Protein AF-A0A1Q3WSX6-F1 (afdb_monomer_lite)

Secondary structure (DSSP, 8-state):
--PPPEEEEEEE-SSEEEEEEEEEE-TTSPEEEEEEEEES-HHHHHHHHHHS-TTEEEEEE--SSSBPPPGGG-

Radius of gyration: 13.61 Å; chains: 1; bounding box: 33×24×36 Å

Sequence (74 aa):
MNQSIIYYGVDVSKEHLHISYPMGTDAKEQPQWSYQTLPNELDQLEQWVVQLPPNSHLIFEHTGTYSARLAWVL

Foldseek 3Di:
DPDDAWEWEWFADPFKIKIKTFPAADPVRHTDMDIDIFTLADVRVVVVVVPDDPRYDYDYDPPVNRDDDRPVVD

pLDDT: mean 88.72, std 10.77, range [45.22, 96.69]

Structure (mmCIF, N/CA/C/O backbone):
data_AF-A0A1Q3WSX6-F1
#
_entry.id   AF-A0A1Q3WSX6-F1
#
loop_
_atom_site.group_PDB
_atom_site.id
_atom_site.type_symbol
_atom_site.label_atom_id
_atom_site.label_alt_id
_atom_site.label_comp_id
_atom_site.label_asym_id
_atom_site.label_entity_id
_atom_site.label_seq_id
_atom_site.pdbx_PDB_ins_code
_atom_site.Cartn_x
_atom_site.Cartn_y
_atom_site.Cartn_z
_atom_site.occupancy
_atom_site.B_iso_or_equiv
_atom_site.auth_seq_id
_atom_site.auth_comp_id
_atom_site.auth_asym_id
_atom_site.auth_atom_id
_atom_site.pdbx_PDB_model_num
ATOM 1 N N . MET A 1 1 ? 8.367 -14.740 -22.733 1.00 45.22 1 MET A N 1
ATOM 2 C CA . MET A 1 1 ? 8.658 -13.317 -22.459 1.00 45.22 1 MET A CA 1
ATOM 3 C C . MET A 1 1 ? 8.759 -13.180 -20.951 1.00 45.22 1 MET A C 1
ATOM 5 O O . MET A 1 1 ? 7.812 -13.578 -20.289 1.00 45.22 1 MET A O 1
ATOM 9 N N . ASN A 1 2 ? 9.894 -12.735 -20.408 1.00 54.09 2 ASN A N 1
ATOM 10 C CA . ASN A 1 2 ? 9.996 -12.443 -18.974 1.00 54.09 2 ASN A CA 1
ATOM 11 C C . ASN A 1 2 ? 9.147 -11.196 -18.713 1.00 54.09 2 ASN A C 1
ATOM 13 O O . ASN A 1 2 ? 9.479 -10.127 -19.220 1.00 54.09 2 ASN A O 1
ATOM 17 N N . GLN A 1 3 ? 8.023 -11.338 -18.015 1.00 61.75 3 GLN A N 1
ATOM 18 C CA . GLN A 1 3 ? 7.259 -10.180 -17.560 1.00 61.75 3 GLN A CA 1
ATOM 19 C C . GLN A 1 3 ? 8.035 -9.526 -16.415 1.00 61.75 3 GLN A C 1
ATOM 21 O O . GLN A 1 3 ? 8.415 -10.203 -15.462 1.00 61.75 3 GLN A O 1
ATOM 26 N N . SER A 1 4 ? 8.304 -8.227 -16.525 1.00 83.25 4 SER A N 1
ATOM 27 C CA . SER A 1 4 ? 8.961 -7.459 -15.464 1.00 83.25 4 SER A CA 1
ATOM 28 C C . SER A 1 4 ? 8.064 -7.434 -14.231 1.00 83.25 4 SER A C 1
ATOM 30 O O . SER A 1 4 ? 6.902 -7.070 -14.348 1.00 83.25 4 SER A O 1
ATOM 32 N N . ILE A 1 5 ? 8.568 -7.825 -13.064 1.00 90.06 5 ILE A N 1
ATOM 33 C CA . ILE A 1 5 ? 7.795 -7.798 -11.814 1.00 90.06 5 ILE A CA 1
ATOM 34 C C . ILE A 1 5 ? 7.540 -6.341 -11.403 1.00 90.06 5 ILE A C 1
ATOM 36 O O . ILE A 1 5 ? 8.458 -5.521 -11.462 1.00 90.06 5 ILE A O 1
ATOM 40 N N . ILE A 1 6 ? 6.314 -6.025 -10.976 1.00 91.75 6 ILE A N 1
ATOM 41 C CA . ILE A 1 6 ? 5.961 -4.711 -10.422 1.00 91.75 6 ILE A CA 1
ATOM 42 C C . ILE A 1 6 ? 5.889 -4.841 -8.904 1.00 91.75 6 ILE A C 1
ATOM 44 O O . ILE A 1 6 ? 5.107 -5.636 -8.386 1.00 91.75 6 ILE A O 1
ATOM 48 N N . TYR A 1 7 ? 6.698 -4.064 -8.192 1.00 93.56 7 TYR A N 1
ATOM 49 C CA . TYR A 1 7 ? 6.702 -4.052 -6.732 1.00 93.56 7 TYR A CA 1
ATOM 50 C C . TYR A 1 7 ? 5.860 -2.897 -6.197 1.00 93.56 7 TYR A C 1
ATOM 52 O O . TYR A 1 7 ? 6.028 -1.756 -6.624 1.00 93.56 7 TYR A O 1
ATOM 60 N N . TYR A 1 8 ? 4.995 -3.208 -5.237 1.00 95.81 8 TYR A N 1
ATOM 61 C CA . TYR A 1 8 ? 4.176 -2.249 -4.508 1.00 95.81 8 TYR A CA 1
ATOM 62 C C . TYR A 1 8 ? 4.632 -2.226 -3.051 1.00 95.81 8 TYR A C 1
ATOM 64 O O . TYR A 1 8 ? 4.544 -3.249 -2.372 1.00 95.81 8 TYR A O 1
ATOM 72 N N . GLY A 1 9 ? 5.109 -1.080 -2.572 1.00 94.94 9 GLY A N 1
ATOM 73 C CA . GLY A 1 9 ? 5.289 -0.831 -1.142 1.00 94.94 9 GLY A CA 1
ATOM 74 C C . GLY A 1 9 ? 3.956 -0.405 -0.540 1.00 94.94 9 GLY A C 1
ATOM 75 O O . GLY A 1 9 ? 3.306 0.484 -1.092 1.00 94.94 9 GLY A O 1
ATOM 76 N N . VAL A 1 10 ? 3.526 -1.061 0.537 1.00 94.69 10 VAL A N 1
ATOM 77 C CA . VAL A 1 10 ? 2.217 -0.847 1.159 1.00 94.69 10 VAL A CA 1
ATOM 78 C C . VAL A 1 10 ? 2.375 -0.628 2.659 1.00 94.69 10 VAL A C 1
ATOM 80 O O . VAL A 1 10 ? 2.712 -1.549 3.398 1.00 94.69 10 VAL A O 1
ATOM 83 N N . ASP A 1 11 ? 2.053 0.576 3.109 1.00 93.81 11 ASP A N 1
ATOM 84 C CA . ASP A 1 11 ? 1.918 0.929 4.520 1.00 93.81 11 ASP A CA 1
ATOM 85 C C . ASP A 1 11 ? 0.435 0.866 4.915 1.00 93.81 11 ASP A C 1
ATOM 87 O O . ASP A 1 11 ? -0.422 1.464 4.258 1.00 93.81 11 ASP A O 1
ATOM 91 N N . VAL A 1 12 ? 0.110 0.152 5.998 1.00 92.69 12 VAL A N 1
ATOM 92 C CA . VAL A 1 12 ? -1.283 -0.053 6.436 1.00 92.69 12 VAL A CA 1
ATOM 93 C C . VAL A 1 12 ? -1.581 0.756 7.696 1.00 92.69 12 VAL A C 1
ATOM 95 O O . VAL A 1 12 ? -1.091 0.463 8.790 1.00 92.69 12 VAL A O 1
ATOM 98 N N . SER A 1 13 ? -2.433 1.768 7.560 1.00 91.81 13 SER A N 1
ATOM 99 C CA . SER A 1 13 ? -3.038 2.481 8.685 1.00 91.81 13 SER A CA 1
ATOM 100 C C . SER A 1 13 ? -4.407 1.889 9.035 1.00 91.81 13 SER A C 1
ATOM 102 O O . SER A 1 13 ? -4.946 1.033 8.331 1.00 91.81 13 SER A O 1
ATOM 104 N N . LYS A 1 14 ? -5.003 2.357 10.137 1.00 90.00 14 LYS A N 1
ATOM 105 C CA . LYS A 1 14 ? -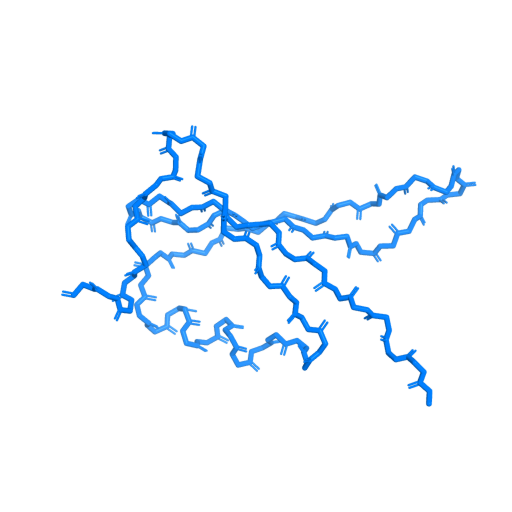6.352 1.927 10.526 1.00 90.00 14 LYS A CA 1
ATOM 106 C C . LYS A 1 14 ? -7.392 2.246 9.446 1.00 90.00 14 LYS A C 1
ATOM 108 O O . LYS A 1 14 ? -8.281 1.437 9.228 1.00 90.00 14 LY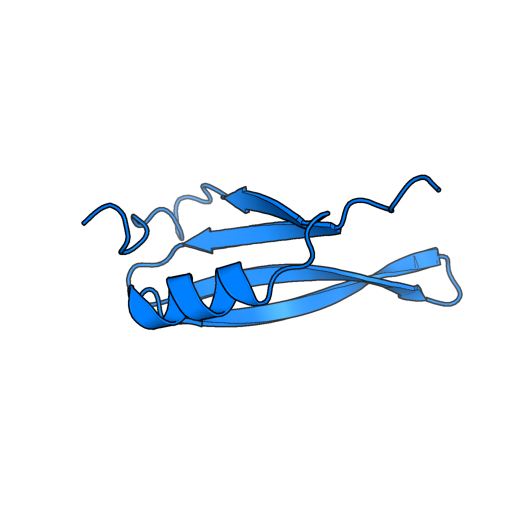S A O 1
ATOM 113 N N . GLU A 1 15 ? -7.286 3.406 8.806 1.00 93.56 15 GLU A N 1
ATOM 114 C CA . GLU A 1 15 ? -8.318 3.931 7.900 1.00 93.56 15 GLU A CA 1
ATOM 115 C C . GLU A 1 15 ? -7.947 3.773 6.423 1.00 93.56 15 GLU A C 1
ATOM 117 O O . GLU A 1 15 ? -8.823 3.682 5.572 1.00 93.56 15 GLU A O 1
ATOM 122 N N . HIS A 1 16 ? -6.652 3.720 6.111 1.00 94.88 16 HIS A N 1
ATOM 123 C CA . HIS A 1 16 ? -6.142 3.767 4.743 1.00 94.88 16 HIS A CA 1
ATOM 124 C C . HIS A 1 16 ? -4.898 2.894 4.540 1.00 94.88 16 HIS A C 1
ATOM 126 O O . HIS A 1 16 ? -4.087 2.727 5.452 1.00 94.88 16 HIS A O 1
ATOM 132 N N . LEU A 1 17 ? -4.708 2.419 3.314 1.00 95.00 17 LEU A N 1
ATOM 133 C CA . LEU A 1 17 ? -3.449 1.919 2.781 1.00 95.00 17 LEU A CA 1
ATOM 134 C C . LEU A 1 17 ? -2.756 3.048 2.014 1.00 95.00 17 LEU A C 1
ATOM 136 O O . LEU A 1 17 ? -3.381 3.713 1.184 1.00 95.00 17 LEU A O 1
ATOM 140 N N . HIS A 1 18 ? -1.460 3.216 2.254 1.00 94.44 18 HIS A N 1
ATOM 141 C CA . HIS A 1 18 ? -0.579 4.077 1.475 1.00 94.44 18 HIS A CA 1
ATOM 142 C C . HIS A 1 18 ? 0.288 3.196 0.585 1.00 94.44 18 HIS A C 1
ATOM 144 O O . HIS A 1 18 ? 1.030 2.349 1.074 1.00 94.44 18 HIS A O 1
ATOM 150 N N . ILE A 1 19 ? 0.159 3.365 -0.727 1.00 95.38 19 ILE A N 1
ATOM 151 C CA . ILE A 1 19 ? 0.749 2.474 -1.721 1.00 95.38 19 ILE A CA 1
ATOM 152 C C . ILE A 1 19 ? 1.696 3.279 -2.605 1.00 95.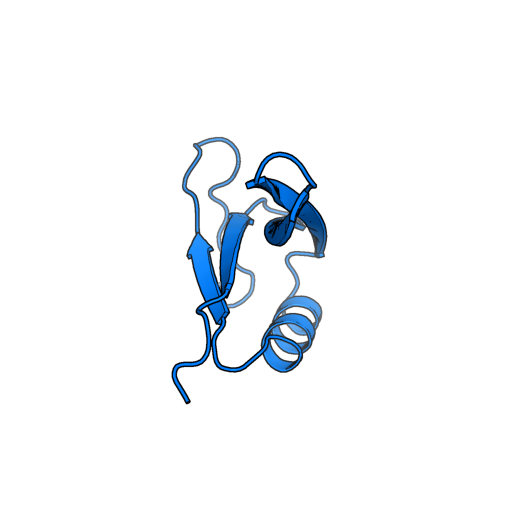38 19 ILE A C 1
ATOM 154 O O . ILE A 1 19 ? 1.331 4.346 -3.102 1.00 95.38 19 ILE A O 1
ATOM 158 N N . SER A 1 20 ? 2.894 2.752 -2.845 1.00 95.94 20 SER A N 1
ATOM 159 C CA . SER A 1 20 ? 3.850 3.313 -3.800 1.00 95.94 20 SER A CA 1
ATOM 160 C C . SER A 1 20 ? 4.395 2.245 -4.743 1.00 95.94 20 SER A C 1
ATOM 162 O O . SER A 1 20 ? 4.586 1.097 -4.347 1.00 95.94 20 SER A O 1
ATOM 164 N N . TYR A 1 21 ? 4.609 2.599 -6.009 1.00 94.62 21 TYR A N 1
ATOM 165 C CA . TYR A 1 21 ? 5.127 1.672 -7.022 1.00 94.62 21 TYR A CA 1
ATOM 166 C C . TYR A 1 21 ? 5.832 2.414 -8.167 1.00 94.62 21 TYR A C 1
ATOM 168 O O . TYR A 1 21 ? 5.492 3.567 -8.456 1.00 94.62 21 TYR A O 1
ATOM 176 N N . PRO A 1 22 ? 6.816 1.787 -8.834 1.00 92.50 22 PRO A N 1
ATOM 177 C CA . PRO A 1 22 ? 7.516 2.401 -9.953 1.00 92.50 22 PRO A CA 1
ATOM 178 C C . PRO A 1 22 ? 6.667 2.366 -11.234 1.00 92.50 22 PRO A C 1
ATOM 180 O O . PRO A 1 22 ? 6.071 1.346 -11.571 1.00 92.50 22 PRO A O 1
ATOM 183 N N . MET A 1 23 ? 6.663 3.469 -11.985 1.00 90.81 23 MET A N 1
ATOM 184 C CA . MET A 1 23 ? 5.983 3.604 -13.288 1.00 90.81 23 MET A CA 1
ATOM 185 C C . MET A 1 23 ? 6.943 3.592 -14.484 1.00 90.81 23 MET A C 1
ATOM 187 O O . MET A 1 23 ? 6.512 3.579 -15.635 1.00 90.81 23 MET A O 1
ATOM 191 N N . GLY A 1 24 ? 8.249 3.613 -14.223 1.00 89.69 24 GLY A N 1
ATOM 192 C CA . GLY A 1 24 ? 9.293 3.666 -15.239 1.00 89.69 24 GLY A CA 1
ATOM 193 C C . GLY A 1 24 ? 10.517 4.415 -14.731 1.00 89.69 24 GLY A C 1
ATOM 194 O O . GLY A 1 24 ? 10.675 4.615 -13.526 1.00 89.69 24 GLY A O 1
ATOM 195 N N . THR A 1 25 ? 11.370 4.846 -15.655 1.00 91.94 25 THR A N 1
ATOM 196 C CA . THR A 1 25 ? 12.543 5.671 -15.359 1.00 91.94 25 THR A CA 1
ATOM 197 C C . THR A 1 25 ? 12.520 6.961 -16.165 1.00 91.94 25 THR A C 1
ATOM 199 O O . THR A 1 25 ? 11.989 6.999 -17.275 1.00 91.94 25 THR A O 1
ATOM 202 N N . ASP A 1 26 ? 13.102 8.023 -15.620 1.00 91.12 26 ASP A N 1
ATOM 203 C CA . ASP A 1 26 ? 13.310 9.263 -16.365 1.00 91.12 26 ASP A CA 1
ATOM 204 C C . ASP A 1 26 ? 14.514 9.177 -17.327 1.00 91.12 26 ASP A C 1
ATOM 206 O O . ASP A 1 26 ? 15.169 8.141 -17.463 1.00 91.12 26 ASP A O 1
ATOM 210 N N . ALA A 1 27 ? 14.829 10.290 -18.000 1.00 94.12 27 ALA A N 1
ATOM 211 C CA . ALA A 1 27 ? 15.955 10.389 -18.935 1.00 94.12 27 ALA A CA 1
ATOM 212 C C . ALA A 1 27 ? 17.343 10.215 -18.279 1.00 94.12 27 ALA A C 1
ATOM 214 O O . ALA A 1 27 ? 18.346 10.151 -18.987 1.00 94.12 27 ALA A O 1
ATOM 215 N N . LYS A 1 28 ? 17.413 10.176 -16.944 1.00 95.12 28 LYS A N 1
ATOM 216 C CA . LYS A 1 28 ? 18.625 9.927 -16.155 1.00 95.12 28 LY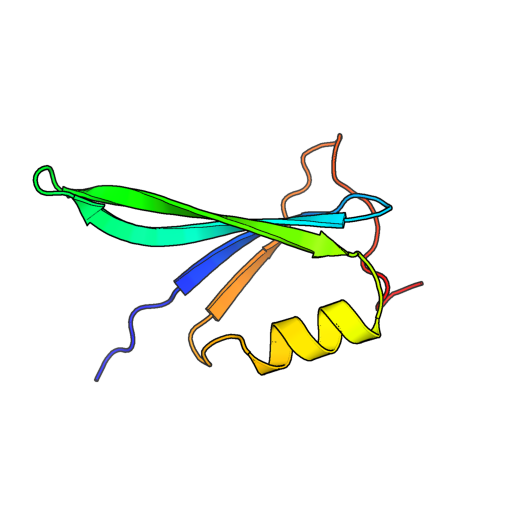S A CA 1
ATOM 217 C C . LYS A 1 28 ? 18.603 8.543 -15.500 1.00 95.12 28 LYS A C 1
ATOM 219 O O . LYS A 1 28 ? 19.378 8.310 -14.576 1.00 95.12 28 LYS A O 1
ATOM 224 N N . GLU A 1 29 ? 17.714 7.660 -15.954 1.00 92.19 29 GLU A N 1
ATOM 225 C CA . GLU A 1 29 ? 17.526 6.306 -15.428 1.00 92.19 29 GLU A CA 1
ATOM 226 C C . GLU A 1 29 ? 17.090 6.268 -13.949 1.00 92.19 29 GLU A C 1
ATOM 228 O O . GLU A 1 29 ? 17.232 5.244 -13.281 1.00 92.19 29 GLU A O 1
ATOM 233 N N . GLN A 1 30 ? 16.521 7.358 -13.415 1.00 90.44 30 GLN A N 1
ATOM 234 C CA . GLN A 1 30 ? 15.992 7.365 -12.049 1.00 90.44 30 GLN A CA 1
ATOM 235 C C . GLN A 1 30 ? 14.557 6.832 -12.014 1.00 90.44 30 GLN A C 1
ATOM 237 O O . GLN A 1 30 ? 13.756 7.223 -12.870 1.00 90.44 30 GLN A O 1
ATOM 242 N N . PRO A 1 31 ? 14.190 5.992 -11.026 1.00 89.50 31 PRO A N 1
ATOM 243 C CA . PRO A 1 31 ? 12.829 5.487 -10.900 1.00 89.50 31 PRO A CA 1
ATOM 244 C C . PRO A 1 31 ? 11.823 6.620 -10.694 1.00 89.50 31 PRO A C 1
ATOM 246 O O . PRO A 1 31 ? 11.989 7.466 -9.815 1.00 89.50 31 PRO A O 1
ATOM 249 N N . GLN A 1 32 ? 10.755 6.606 -11.483 1.00 93.44 32 GLN A N 1
ATOM 250 C CA . GLN A 1 32 ? 9.595 7.467 -11.296 1.00 93.44 32 GLN A CA 1
ATOM 251 C C . GLN A 1 32 ? 8.554 6.716 -10.471 1.00 93.44 32 GLN A C 1
ATOM 253 O O . GLN A 1 32 ? 8.152 5.609 -10.834 1.00 93.44 32 GLN A O 1
ATOM 258 N N . TRP A 1 33 ? 8.123 7.324 -9.370 1.00 93.88 33 TRP A N 1
ATOM 259 C CA . TRP A 1 33 ? 7.214 6.708 -8.409 1.00 93.88 33 TRP A CA 1
ATOM 260 C C . TRP A 1 33 ? 5.793 7.235 -8.572 1.00 93.88 33 TRP A C 1
ATOM 262 O O . TRP A 1 33 ? 5.572 8.436 -8.727 1.00 93.88 33 TRP A O 1
ATOM 272 N N . SER A 1 34 ? 4.832 6.322 -8.508 1.00 95.50 34 SER A N 1
ATOM 273 C CA . SER A 1 34 ? 3.419 6.622 -8.315 1.00 95.50 34 SER A CA 1
ATOM 274 C C . SER A 1 34 ? 3.053 6.402 -6.854 1.00 95.50 34 SER A C 1
ATOM 276 O O . SER A 1 34 ? 3.612 5.519 -6.198 1.00 95.50 34 SER A O 1
ATOM 278 N N . TYR A 1 35 ? 2.099 7.193 -6.368 1.00 95.62 35 TYR A N 1
ATOM 279 C CA . TYR A 1 35 ? 1.570 7.119 -5.012 1.00 95.62 35 TYR A CA 1
ATOM 280 C C . TYR A 1 35 ? 0.048 7.068 -5.060 1.00 95.62 35 TYR A C 1
ATOM 282 O O . TYR A 1 35 ? -0.590 7.825 -5.792 1.00 95.62 35 TYR A O 1
ATOM 290 N N . GLN A 1 36 ? -0.530 6.184 -4.258 1.00 95.69 36 GLN A N 1
ATOM 291 C CA . GLN A 1 36 ? -1.965 5.970 -4.161 1.00 95.69 36 GLN A CA 1
ATOM 292 C C . GLN A 1 36 ? -2.367 5.804 -2.696 1.00 95.69 36 GLN A C 1
ATOM 294 O O . GLN A 1 36 ? -1.649 5.190 -1.909 1.00 95.69 36 GLN A O 1
ATOM 299 N N . THR A 1 37 ? -3.552 6.307 -2.358 1.00 96.44 37 THR A N 1
ATOM 300 C CA . THR A 1 37 ? -4.215 6.034 -1.082 1.00 96.44 37 THR A CA 1
ATOM 301 C C . THR A 1 37 ? -5.504 5.270 -1.357 1.00 96.44 37 THR A C 1
ATOM 303 O O . THR A 1 37 ? -6.249 5.628 -2.269 1.00 96.44 37 THR A O 1
ATOM 306 N N . LEU A 1 38 ? -5.763 4.225 -0.578 1.00 96.50 38 LEU A N 1
ATOM 307 C CA . LEU A 1 38 ? -6.966 3.395 -0.659 1.00 96.50 38 LEU A CA 1
ATOM 308 C C . LEU A 1 38 ? -7.579 3.268 0.744 1.00 96.50 38 LEU A C 1
ATOM 310 O O . LEU A 1 38 ? -6.811 3.103 1.690 1.00 96.50 38 LEU A O 1
ATOM 314 N N . PRO A 1 39 ? -8.908 3.320 0.931 1.00 96.69 39 PRO A N 1
ATOM 315 C CA . PRO A 1 39 ? -9.513 2.983 2.220 1.00 96.69 39 PRO A CA 1
ATOM 316 C C . PRO A 1 39 ? -9.167 1.550 2.662 1.00 96.69 39 PRO A C 1
ATOM 318 O O . PRO A 1 39 ? -9.119 0.634 1.841 1.00 96.69 39 PRO A O 1
ATOM 321 N N . ASN A 1 40 ? -8.940 1.342 3.963 1.00 94.94 40 ASN A N 1
ATOM 322 C CA . ASN A 1 40 ? -8.750 0.012 4.556 1.00 94.94 40 ASN A CA 1
ATOM 323 C C . ASN A 1 40 ? -10.114 -0.647 4.826 1.00 94.94 40 ASN A C 1
ATOM 325 O O . ASN A 1 40 ? -10.487 -0.899 5.970 1.00 94.94 40 ASN A O 1
ATOM 329 N N . GLU A 1 41 ? -10.870 -0.881 3.756 1.00 96.00 41 GLU A N 1
ATOM 330 C CA . GLU A 1 41 ? -12.214 -1.464 3.769 1.00 96.00 41 GLU A CA 1
ATOM 331 C C . GLU A 1 41 ? -12.256 -2.682 2.840 1.00 96.00 41 GLU A C 1
ATOM 333 O O . GLU A 1 41 ? -11.579 -2.714 1.812 1.00 96.00 41 GLU A O 1
ATOM 338 N N . LEU A 1 42 ? -13.019 -3.712 3.215 1.00 93.62 42 LEU A N 1
ATOM 339 C CA . LEU A 1 42 ? -12.997 -5.018 2.547 1.00 93.62 42 LEU A CA 1
ATOM 340 C C . LEU A 1 42 ? -13.282 -4.926 1.038 1.00 93.62 42 LEU A C 1
ATOM 342 O O . LEU A 1 42 ? -12.532 -5.472 0.234 1.00 93.62 42 LEU A O 1
ATOM 346 N N . ASP A 1 43 ? -14.339 -4.214 0.660 1.00 95.56 43 ASP A N 1
ATOM 347 C CA . ASP A 1 43 ? -14.770 -4.027 -0.726 1.00 95.56 43 ASP A CA 1
ATOM 348 C C . ASP A 1 43 ? -13.737 -3.247 -1.553 1.00 95.56 43 ASP A C 1
ATOM 350 O O . ASP A 1 43 ? -13.456 -3.607 -2.697 1.00 95.56 43 ASP A O 1
ATOM 354 N N . GLN A 1 44 ? -13.122 -2.218 -0.964 1.00 96.00 44 GLN A N 1
ATOM 355 C CA . GLN A 1 44 ? -12.071 -1.433 -1.613 1.00 96.00 44 GLN A CA 1
ATOM 356 C C . GLN A 1 44 ? -10.807 -2.270 -1.837 1.00 96.00 44 GLN A C 1
ATOM 358 O O . GLN A 1 44 ? -10.208 -2.216 -2.915 1.00 96.00 44 GLN A O 1
ATOM 363 N N . LEU A 1 45 ? -10.422 -3.088 -0.852 1.00 94.56 45 LEU A N 1
ATOM 364 C CA . LEU A 1 45 ? -9.288 -4.006 -0.962 1.00 94.56 45 LEU A CA 1
ATOM 365 C C . LEU A 1 45 ? -9.521 -5.078 -2.034 1.00 94.56 45 LEU A C 1
ATOM 367 O O . LEU A 1 45 ? -8.620 -5.358 -2.827 1.00 94.56 45 LEU A O 1
ATOM 371 N N . GLU A 1 46 ? -10.720 -5.660 -2.093 1.00 94.25 46 GLU A N 1
ATOM 372 C CA . GLU A 1 46 ? -11.084 -6.648 -3.114 1.00 94.25 46 GLU A CA 1
ATOM 373 C C . GLU A 1 46 ? -11.053 -6.048 -4.523 1.00 94.25 46 GLU A C 1
ATOM 375 O O . GLU A 1 46 ? -10.445 -6.623 -5.429 1.00 94.25 46 GLU A O 1
ATOM 380 N N . GLN A 1 47 ? -11.646 -4.865 -4.707 1.00 95.62 47 GLN A N 1
ATOM 381 C CA . GLN A 1 47 ? -11.612 -4.163 -5.991 1.00 95.62 47 GLN A CA 1
ATOM 382 C C . GLN A 1 47 ? -10.183 -3.836 -6.421 1.00 95.62 47 GLN A C 1
ATOM 384 O O . GLN A 1 47 ? -9.841 -4.016 -7.591 1.00 95.62 47 GLN A O 1
ATOM 389 N N . TRP A 1 48 ? -9.345 -3.388 -5.485 1.00 95.38 48 TRP A N 1
ATOM 390 C CA . TRP A 1 48 ? -7.956 -3.059 -5.771 1.00 95.38 48 TRP A CA 1
ATOM 391 C C . TRP A 1 48 ? -7.159 -4.285 -6.225 1.00 95.38 48 TRP A C 1
ATOM 393 O O . TRP A 1 48 ? -6.513 -4.230 -7.269 1.00 95.38 48 TRP A O 1
ATOM 403 N N . VAL A 1 49 ? -7.251 -5.414 -5.514 1.00 93.12 49 VAL A N 1
ATOM 404 C CA . VAL A 1 49 ? -6.496 -6.626 -5.875 1.00 93.12 49 VAL A CA 1
ATOM 405 C C . VAL A 1 49 ? -6.909 -7.197 -7.225 1.00 93.12 49 VAL A C 1
ATOM 407 O O . VAL A 1 49 ? -6.045 -7.648 -7.973 1.00 93.12 49 VAL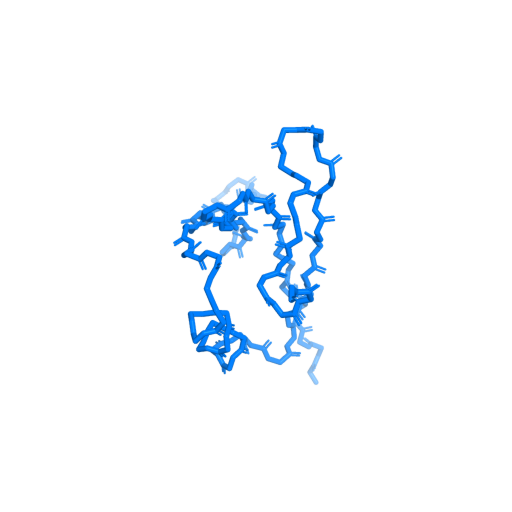 A O 1
ATOM 410 N N . VAL A 1 50 ? -8.193 -7.136 -7.585 1.00 95.56 50 VAL A N 1
ATOM 411 C CA . VAL A 1 50 ? -8.663 -7.593 -8.905 1.00 95.56 50 VAL A CA 1
ATOM 412 C C . VAL A 1 50 ? -8.102 -6.733 -10.047 1.00 95.56 50 VAL A C 1
ATOM 414 O O . VAL A 1 50 ? -7.961 -7.218 -11.169 1.00 95.56 50 VAL A O 1
ATOM 417 N N . GLN A 1 51 ? -7.759 -5.471 -9.778 1.00 94.19 51 GLN A N 1
ATOM 418 C CA . GLN A 1 51 ? -7.166 -4.560 -10.762 1.00 94.19 51 GLN A CA 1
ATOM 419 C C . GLN A 1 51 ? -5.640 -4.688 -10.869 1.00 94.19 51 GLN A C 1
ATOM 421 O O . GLN A 1 51 ? -5.055 -4.152 -11.815 1.00 94.19 51 GLN A O 1
ATOM 426 N N . LEU A 1 52 ? -4.981 -5.378 -9.931 1.00 93.69 52 LEU A N 1
ATOM 427 C CA . LEU A 1 52 ? -3.533 -5.539 -9.967 1.00 93.69 52 LEU A CA 1
ATOM 428 C C . LEU A 1 52 ? -3.108 -6.440 -11.137 1.00 93.69 52 LEU A C 1
ATOM 430 O O . LEU A 1 52 ? -3.674 -7.518 -11.339 1.00 93.69 52 LEU A O 1
ATOM 434 N N . PRO A 1 53 ? -2.069 -6.051 -11.897 1.00 92.62 53 PRO A N 1
ATOM 435 C CA . PRO A 1 53 ? -1.474 -6.924 -12.899 1.00 92.62 53 PRO A CA 1
ATOM 436 C C . PRO A 1 53 ? -1.016 -8.269 -12.296 1.00 92.62 53 PRO A C 1
ATOM 438 O O . PRO A 1 53 ? -0.523 -8.285 -11.166 1.00 92.62 53 PRO A O 1
ATOM 441 N N . PRO A 1 54 ? -1.076 -9.394 -13.033 1.00 91.06 54 PRO A N 1
ATOM 442 C CA . PRO A 1 54 ? -0.688 -10.716 -12.512 1.00 91.06 54 PRO A CA 1
ATOM 443 C C . PRO A 1 54 ? 0.766 -10.831 -12.021 1.00 91.06 54 PRO A C 1
ATOM 445 O O . PRO A 1 54 ? 1.098 -11.717 -11.244 1.00 91.06 54 PRO A O 1
ATOM 448 N N . ASN A 1 55 ? 1.643 -9.944 -12.487 1.00 92.94 55 ASN A N 1
ATOM 449 C CA . ASN A 1 55 ? 3.061 -9.833 -12.143 1.00 92.94 55 ASN A CA 1
ATOM 450 C C . ASN A 1 55 ? 3.329 -8.847 -10.986 1.00 92.94 55 ASN A C 1
ATOM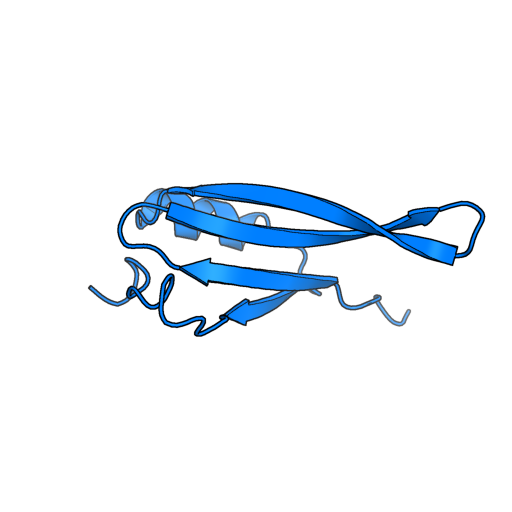 452 O O . ASN A 1 55 ? 4.446 -8.338 -10.857 1.00 92.94 55 ASN A O 1
ATOM 456 N N . SER A 1 56 ? 2.313 -8.546 -10.176 1.00 94.25 56 SER A N 1
ATOM 457 C CA . SER A 1 56 ? 2.410 -7.633 -9.033 1.00 94.25 56 SER A CA 1
ATOM 458 C C . SER A 1 56 ? 2.881 -8.352 -7.774 1.00 94.25 56 SER A C 1
ATOM 460 O O . SER A 1 56 ? 2.370 -9.411 -7.418 1.00 94.25 56 SER A O 1
ATOM 462 N N . HIS A 1 57 ? 3.840 -7.758 -7.074 1.00 94.75 57 HIS A N 1
ATOM 463 C CA . HIS A 1 57 ? 4.356 -8.225 -5.794 1.00 94.75 57 HIS A CA 1
ATOM 464 C C . HIS A 1 57 ? 4.132 -7.137 -4.747 1.00 94.75 57 HIS A C 1
ATOM 466 O O . HIS A 1 57 ? 4.649 -6.029 -4.877 1.00 94.75 57 HIS A O 1
ATOM 472 N N . LEU A 1 58 ? 3.366 -7.455 -3.705 1.00 94.06 58 LEU A N 1
ATOM 473 C CA . LEU A 1 58 ? 3.074 -6.528 -2.618 1.00 94.06 58 LEU A CA 1
ATOM 474 C C . LEU A 1 58 ? 4.052 -6.761 -1.469 1.00 94.06 58 LEU A C 1
ATOM 476 O O . LEU A 1 58 ? 4.264 -7.896 -1.039 1.00 94.06 58 LEU A O 1
ATOM 480 N N . ILE A 1 59 ? 4.622 -5.676 -0.962 1.00 93.19 59 ILE A N 1
ATOM 481 C CA . ILE A 1 59 ? 5.497 -5.652 0.202 1.00 93.19 59 ILE A CA 1
ATOM 482 C C . ILE A 1 59 ? 4.792 -4.799 1.249 1.00 93.19 59 ILE A C 1
ATOM 484 O O . ILE A 1 59 ? 4.653 -3.592 1.074 1.00 93.19 59 ILE A O 1
ATOM 488 N N . PHE A 1 60 ? 4.330 -5.436 2.322 1.00 90.31 60 PHE A N 1
ATOM 489 C CA . PHE A 1 60 ? 3.741 -4.726 3.451 1.00 90.31 60 PHE A CA 1
ATOM 490 C C . PHE A 1 60 ? 4.849 -4.258 4.385 1.00 90.31 60 PHE A C 1
ATOM 492 O O . PHE A 1 60 ? 5.592 -5.072 4.939 1.00 90.31 60 PHE A O 1
ATOM 499 N N . GLU A 1 61 ? 4.972 -2.946 4.529 1.00 82.88 61 GLU A N 1
ATOM 500 C CA . GLU A 1 61 ? 5.973 -2.326 5.380 1.00 82.88 61 GLU A CA 1
ATOM 501 C C . GLU A 1 61 ? 5.447 -2.244 6.818 1.00 82.88 61 GLU A C 1
ATOM 503 O O . GLU A 1 61 ? 4.266 -2.013 7.068 1.00 82.88 61 GLU A O 1
ATOM 508 N N . HIS A 1 62 ? 6.325 -2.496 7.791 1.00 75.31 62 HIS A N 1
ATOM 509 C CA . HIS A 1 62 ? 6.005 -2.354 9.210 1.00 75.31 62 HIS A CA 1
ATOM 510 C C . HIS A 1 62 ? 6.820 -1.193 9.773 1.00 75.31 62 HIS A C 1
ATOM 512 O O . HIS A 1 62 ? 7.878 -1.375 10.381 1.00 75.31 62 HIS A O 1
ATOM 518 N N . THR A 1 63 ? 6.324 0.021 9.560 1.00 67.88 63 THR A N 1
ATOM 519 C CA . THR A 1 63 ? 7.042 1.263 9.885 1.00 67.88 63 THR A CA 1
ATOM 520 C C . THR A 1 63 ? 6.768 1.772 11.305 1.00 67.88 63 THR A C 1
ATOM 522 O O . THR A 1 63 ? 7.218 2.846 11.691 1.00 67.88 63 THR A O 1
ATOM 525 N N . GLY A 1 64 ? 6.045 1.009 12.133 1.00 64.69 64 GLY A N 1
ATOM 526 C CA . GLY A 1 64 ? 5.673 1.387 13.505 1.00 64.69 64 GLY A CA 1
ATOM 527 C C . GLY A 1 64 ? 4.563 2.446 13.579 1.00 64.69 64 GLY A C 1
ATOM 528 O O . GLY A 1 64 ? 3.749 2.395 14.497 1.00 64.69 64 GLY A O 1
ATOM 529 N N . THR A 1 65 ? 4.480 3.351 12.598 1.00 63.75 65 THR A N 1
ATOM 530 C CA . THR A 1 65 ? 3.360 4.288 12.395 1.00 63.75 65 THR A CA 1
ATOM 531 C C . THR A 1 65 ? 2.224 3.656 11.587 1.00 63.75 65 THR A C 1
ATOM 533 O O . THR A 1 65 ? 1.055 3.899 11.883 1.00 63.75 65 THR A O 1
ATOM 536 N N . TYR A 1 66 ? 2.555 2.795 10.622 1.00 68.88 66 TYR A N 1
ATOM 537 C CA . TYR A 1 66 ? 1.597 2.076 9.786 1.00 68.88 66 TYR A CA 1
ATOM 538 C C . TYR A 1 66 ? 1.783 0.567 9.976 1.00 68.88 66 TYR A C 1
ATOM 540 O O . TYR A 1 66 ? 2.606 -0.075 9.334 1.00 68.88 66 TYR A O 1
ATOM 548 N N . SER A 1 67 ? 1.073 0.008 10.954 1.00 75.88 67 SER A N 1
ATOM 549 C CA . SER A 1 67 ? 1.124 -1.419 11.314 1.00 75.88 67 SER A CA 1
ATOM 550 C C . SER A 1 67 ? -0.258 -1.994 11.632 1.00 75.88 67 SER A C 1
ATOM 552 O O . SER A 1 67 ? -0.393 -3.003 12.331 1.00 75.88 67 SER A O 1
ATOM 554 N N . ALA A 1 68 ? -1.312 -1.335 11.147 1.00 83.00 68 ALA A N 1
ATOM 555 C CA . ALA A 1 68 ? -2.663 -1.827 11.333 1.00 83.00 68 ALA A CA 1
ATOM 556 C C . ALA A 1 68 ? -2.888 -3.115 10.531 1.00 83.00 68 ALA A C 1
ATOM 558 O O . ALA A 1 68 ? -2.198 -3.423 9.560 1.00 83.00 68 ALA A O 1
ATOM 559 N N . ARG A 1 69 ? -3.893 -3.881 10.950 1.00 87.44 69 ARG A N 1
ATOM 560 C CA . ARG A 1 69 ? -4.353 -5.042 10.195 1.00 87.44 69 ARG A CA 1
ATOM 561 C C . ARG A 1 69 ? -5.137 -4.585 8.968 1.00 87.44 69 ARG A C 1
ATOM 563 O O . ARG A 1 69 ? -5.902 -3.625 9.045 1.00 87.44 69 ARG A O 1
ATOM 570 N N . LEU A 1 70 ? -4.983 -5.316 7.868 1.00 89.38 70 LEU A N 1
ATOM 571 C CA . LEU A 1 70 ? -5.902 -5.211 6.737 1.00 89.38 70 LEU A CA 1
ATOM 572 C C . LEU A 1 70 ? -7.307 -5.616 7.181 1.00 89.38 70 LEU A C 1
ATOM 574 O O . LEU A 1 70 ? -7.457 -6.541 7.982 1.00 89.38 70 LEU A O 1
ATOM 578 N N . ALA A 1 71 ? -8.328 -4.985 6.610 1.00 87.50 71 ALA A N 1
ATOM 579 C CA . ALA A 1 71 ? -9.716 -5.339 6.892 1.00 87.50 71 ALA A CA 1
ATOM 580 C C . ALA A 1 71 ? -10.055 -6.813 6.585 1.00 87.50 71 ALA A C 1
ATOM 582 O O . ALA A 1 71 ? -10.961 -7.355 7.203 1.00 87.50 71 ALA A O 1
ATOM 583 N N . TRP A 1 72 ? -9.296 -7.500 5.717 1.00 79.75 72 TRP A N 1
ATOM 584 C CA . TRP A 1 72 ? -9.439 -8.948 5.478 1.00 79.75 72 TRP A CA 1
ATOM 585 C C . TRP A 1 72 ? -9.251 -9.832 6.715 1.00 79.75 72 TRP A C 1
ATOM 587 O O . TRP A 1 72 ? -9.689 -10.979 6.706 1.00 79.75 72 TRP A O 1
ATOM 597 N N . VAL A 1 73 ? -8.531 -9.353 7.734 1.00 78.56 73 VAL A N 1
ATOM 598 C CA . VAL A 1 73 ? -8.161 -10.152 8.916 1.00 78.56 73 VAL A CA 1
ATOM 599 C C . VAL A 1 73 ? -8.735 -9.585 10.220 1.00 78.56 73 VAL A C 1
ATOM 601 O O . VAL A 1 73 ? -8.218 -9.878 11.306 1.00 78.56 73 VAL A O 1
ATOM 604 N N . LEU A 1 74 ? -9.765 -8.742 10.105 1.00 66.62 74 LEU A N 1
ATOM 605 C CA . LEU A 1 74 ? -10.595 -8.259 11.211 1.00 66.62 74 LEU A CA 1
ATOM 606 C C . LEU A 1 74 ? -11.842 -9.138 11.350 1.00 66.62 74 LEU A C 1
ATOM 608 O O . LEU A 1 74 ? -12.165 -9.462 12.514 1.00 66.62 74 LEU A O 1
#